Protein AF-A0A842W549-F1 (afdb_monomer)

Mean predicted aligned error: 4.51 Å

Secondary structure (DSSP, 8-state):
-PEEEE-HHHHHHHHHHHGGGHHHHHHHHHTTTT-TT-SEEEEEETTEEEEEEEETTEEEEEEEETTEEEEE-HHHHHHHH--

pLDDT: mean 85.56, std 5.58, range [60.75, 92.12]

Radius of gyration: 12.09 Å; Cα contacts (8 Å, |Δi|>4): 120; chains: 1; bounding box: 29×22×34 Å

Nearest PDB structures (foldseek):
  3nvo-assembly1_A  TM=4.667E-01  e=3.133E-01  Salmonella enterica subsp. enterica serovar Typhimurium
  8vl4-assembly1_A  TM=3.966E-01  e=1.193E+00  synthetic construct
  7szc-assembly1_A  TM=4.979E-01  e=2.910E+00  Homo sapiens
  7szc-assembly2_C  TM=4.577E-01  e=2.910E+00  Homo sapiens
  7b1x-assembly1_A  TM=2.884E-01  e=1.355E+00  uncultured bacterium

Foldseek 3Di:
DAAEAEDVVNLVVLCVPPPVCSVVVVVVSVCCLVVVVDFAFDDADPNWTWGWDDDPNDIWIWIDDPRYIYIDDPVVVVVVRVD

Solvent-accessible surface area (backbone atoms only — not comparable to full-atom values): 4696 Å² total; per-residue (Å²): 120,33,49,62,44,72,37,68,69,35,52,52,50,39,41,75,76,44,52,84,52,25,61,61,53,52,51,59,55,52,49,32,20,83,39,72,78,64,59,46,81,74,52,73,57,98,86,37,38,34,30,38,42,76,57,92,94,43,77,44,39,34,36,41,57,91,57,37,34,41,35,37,42,72,66,61,48,50,58,63,73,77,107

Sequence (83 aa):
MAKVEITDSLKKEIFKRFKGESIIILNNLKSLEDNPKKGKLLSIVGGIVIKELKYKKFRFYFITDGFKIRCLKKEDLVDLLLR

Structure (mmCIF, N/CA/C/O backbone):
data_AF-A0A842W549-F1
#
_entry.id   AF-A0A842W549-F1
#
loop_
_atom_site.group_PDB
_atom_site.id
_atom_site.type_symbol
_atom_site.label_atom_id
_atom_site.label_alt_id
_atom_site.label_comp_id
_atom_site.label_asym_id
_atom_site.label_entity_id
_atom_site.label_seq_id
_atom_site.pdbx_PDB_ins_code
_atom_site.Cartn_x
_atom_site.Cartn_y
_atom_site.Cartn_z
_atom_site.occupancy
_atom_site.B_iso_or_equiv
_atom_site.auth_seq_id
_atom_site.auth_comp_id
_atom_site.auth_asym_id
_atom_site.auth_atom_id
_atom_site.pdbx_PDB_model_num
ATOM 1 N N . MET A 1 1 ? 17.867 1.990 0.113 1.00 69.75 1 MET A N 1
ATOM 2 C CA . MET A 1 1 ? 16.637 2.743 0.418 1.00 69.75 1 MET A CA 1
ATOM 3 C C . MET A 1 1 ? 15.790 2.749 -0.836 1.00 69.75 1 MET A C 1
ATOM 5 O O . MET A 1 1 ? 16.254 3.231 -1.864 1.00 69.75 1 MET A O 1
ATOM 9 N N . ALA A 1 2 ? 14.627 2.112 -0.793 1.00 81.50 2 ALA A N 1
ATOM 10 C CA . ALA A 1 2 ? 13.635 2.245 -1.852 1.00 81.50 2 ALA A CA 1
ATOM 11 C C . ALA A 1 2 ? 12.757 3.468 -1.557 1.00 81.50 2 ALA A C 1
ATOM 13 O O . ALA A 1 2 ? 12.597 3.834 -0.398 1.00 81.50 2 ALA A O 1
ATOM 14 N N . LYS A 1 3 ? 12.185 4.103 -2.578 1.00 87.75 3 LYS A N 1
ATOM 15 C CA . LYS A 1 3 ? 11.211 5.186 -2.399 1.00 87.75 3 LYS A CA 1
ATOM 16 C C . LYS A 1 3 ? 9.811 4.585 -2.344 1.00 87.75 3 LYS A C 1
ATOM 18 O O . LYS A 1 3 ? 9.402 3.962 -3.325 1.00 87.75 3 LYS A O 1
ATOM 23 N N . VAL A 1 4 ? 9.076 4.772 -1.246 1.00 91.50 4 VAL A N 1
ATOM 24 C CA . VAL A 1 4 ? 7.691 4.292 -1.139 1.00 91.50 4 VAL A CA 1
ATOM 25 C C . VAL A 1 4 ? 6.716 5.396 -1.528 1.00 91.50 4 VAL A C 1
ATOM 27 O O . VAL A 1 4 ? 6.623 6.444 -0.895 1.00 91.50 4 VAL A O 1
ATOM 30 N N . GLU A 1 5 ? 5.916 5.130 -2.551 1.00 91.50 5 GLU A N 1
ATOM 31 C CA . GLU A 1 5 ? 4.828 5.988 -2.997 1.00 91.50 5 GLU A CA 1
ATOM 32 C C . GLU A 1 5 ? 3.490 5.316 -2.688 1.00 91.50 5 GLU A C 1
ATOM 34 O O . GLU A 1 5 ? 3.079 4.346 -3.327 1.00 91.50 5 GLU A O 1
ATOM 39 N N . ILE A 1 6 ? 2.792 5.840 -1.682 1.00 91.31 6 ILE A N 1
ATOM 40 C CA . ILE A 1 6 ? 1.431 5.417 -1.348 1.00 91.31 6 ILE A CA 1
ATOM 41 C C . ILE A 1 6 ? 0.467 6.305 -2.130 1.00 91.31 6 ILE A C 1
ATOM 43 O O . ILE A 1 6 ? 0.432 7.519 -1.915 1.00 91.31 6 ILE A O 1
ATOM 47 N N . THR A 1 7 ? -0.311 5.698 -3.023 1.00 90.00 7 THR A N 1
ATOM 48 C CA . THR A 1 7 ? -1.328 6.403 -3.816 1.00 90.00 7 THR A CA 1
ATOM 49 C C . THR A 1 7 ? -2.389 7.049 -2.920 1.00 90.00 7 THR A C 1
ATOM 51 O O . THR A 1 7 ? -2.755 6.516 -1.870 1.00 90.00 7 THR A O 1
ATOM 54 N N . ASP A 1 8 ? -2.903 8.214 -3.319 1.00 91.00 8 ASP A N 1
ATOM 55 C CA . ASP A 1 8 ? -3.900 8.928 -2.513 1.00 91.00 8 ASP A CA 1
ATOM 56 C C . ASP A 1 8 ? -5.245 8.197 -2.458 1.00 91.00 8 ASP A C 1
ATOM 58 O O .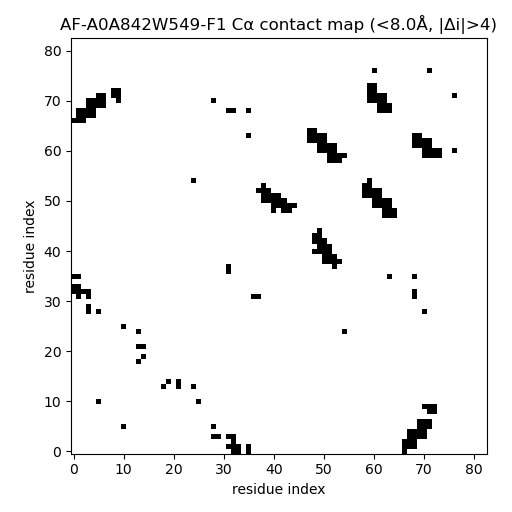 ASP A 1 8 ? -5.943 8.274 -1.448 1.00 91.00 8 ASP A O 1
ATOM 62 N N . SER A 1 9 ? -5.586 7.440 -3.503 1.00 89.56 9 SER A N 1
ATOM 63 C CA . SER A 1 9 ? -6.704 6.490 -3.519 1.00 89.56 9 SER A CA 1
ATOM 64 C C . SER A 1 9 ? -6.581 5.479 -2.378 1.00 89.56 9 SER A C 1
ATOM 66 O O . SER A 1 9 ? -7.505 5.349 -1.571 1.00 89.56 9 SER A O 1
ATOM 68 N N . LEU A 1 10 ? -5.419 4.830 -2.254 1.00 90.38 10 LEU A N 1
ATOM 69 C CA . LEU A 1 10 ? -5.145 3.873 -1.188 1.00 90.38 10 LEU A CA 1
ATOM 70 C C . LEU A 1 10 ? -5.142 4.546 0.191 1.00 90.38 10 LEU A C 1
ATOM 72 O O . LEU A 1 10 ? -5.743 4.017 1.125 1.00 90.38 10 LEU A O 1
ATOM 76 N N . LYS A 1 11 ? -4.526 5.728 0.336 1.00 91.44 11 LYS A N 1
ATOM 77 C CA . LYS A 1 11 ? -4.562 6.479 1.606 1.00 91.44 11 LYS A CA 1
ATOM 78 C C . LYS A 1 11 ? -5.999 6.767 2.035 1.00 91.44 11 LYS A C 1
ATOM 80 O O . LYS A 1 11 ? -6.357 6.482 3.175 1.00 91.44 11 LYS A O 1
ATOM 85 N N . LYS A 1 12 ? -6.829 7.302 1.132 1.00 92.12 12 LYS A N 1
ATOM 86 C CA . LYS A 1 12 ? -8.241 7.617 1.408 1.00 92.12 12 LYS A CA 1
ATOM 87 C C . LYS A 1 12 ? -9.023 6.371 1.817 1.00 92.12 12 LYS A C 1
ATOM 89 O O . LYS A 1 12 ? -9.804 6.437 2.765 1.00 92.12 12 LYS A O 1
ATOM 94 N N . GLU A 1 13 ? -8.794 5.239 1.156 1.00 90.06 13 GLU A N 1
ATOM 95 C CA . GLU A 1 13 ? -9.426 3.970 1.526 1.00 90.06 13 GLU A CA 1
ATOM 96 C C . GLU A 1 13 ? -8.992 3.502 2.922 1.00 90.06 13 GLU A C 1
ATOM 98 O O . GLU A 1 13 ? -9.843 3.159 3.748 1.00 90.06 13 GLU A O 1
ATOM 103 N N . ILE A 1 14 ? -7.688 3.554 3.219 1.00 91.06 14 ILE A N 1
ATOM 104 C CA . ILE A 1 14 ? -7.144 3.202 4.535 1.00 91.06 14 ILE A CA 1
ATOM 105 C C . ILE A 1 14 ? -7.767 4.087 5.624 1.00 91.06 14 ILE A C 1
ATOM 107 O O . ILE A 1 14 ? -8.261 3.571 6.627 1.00 91.06 14 ILE A O 1
ATOM 111 N N . PHE A 1 15 ? -7.811 5.406 5.424 1.00 91.81 15 PHE A N 1
ATOM 112 C CA . PHE A 1 15 ? -8.420 6.329 6.385 1.00 91.81 15 PHE A CA 1
ATOM 113 C C . PHE A 1 15 ? -9.906 6.038 6.599 1.00 91.81 15 PHE A C 1
ATOM 115 O O . PHE A 1 15 ? -10.348 5.908 7.743 1.00 91.81 15 PHE A O 1
ATOM 122 N N . LYS A 1 16 ? -10.667 5.868 5.511 1.00 92.00 16 LYS A N 1
ATOM 123 C CA . LYS A 1 16 ? -12.109 5.594 5.568 1.00 92.00 16 LYS A CA 1
ATOM 124 C C . LYS A 1 16 ? -12.415 4.297 6.318 1.00 92.00 16 LYS A C 1
ATOM 126 O O . LYS 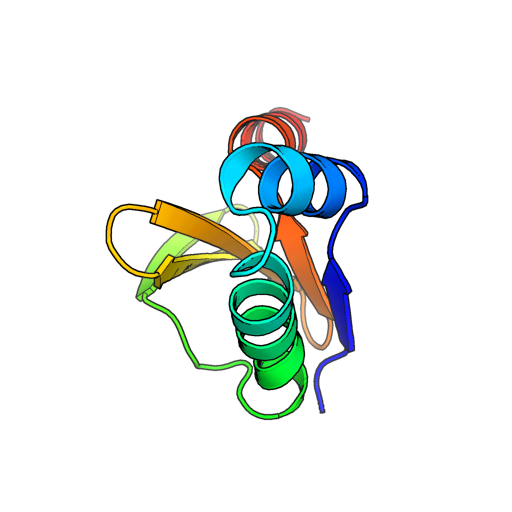A 1 16 ? -13.391 4.238 7.064 1.00 92.00 16 LYS A O 1
ATOM 131 N N . ARG A 1 17 ? -11.601 3.259 6.115 1.00 89.12 17 ARG A N 1
ATOM 132 C CA . ARG A 1 17 ? -11.891 1.903 6.596 1.00 89.12 17 ARG A CA 1
ATOM 133 C C . ARG A 1 17 ? -11.325 1.599 7.982 1.00 89.12 17 ARG A C 1
ATOM 135 O O . ARG A 1 17 ? -11.943 0.837 8.718 1.00 89.12 17 ARG A O 1
ATOM 142 N N . PHE A 1 18 ? -10.195 2.200 8.350 1.00 88.69 18 PHE A N 1
ATOM 143 C CA . PHE A 1 18 ? -9.467 1.858 9.577 1.00 88.69 18 PHE A CA 1
ATOM 144 C C . PHE A 1 18 ? -9.383 2.977 10.612 1.00 88.69 18 PHE A C 1
ATOM 146 O O . PHE A 1 18 ? -8.997 2.708 11.749 1.00 88.69 18 PHE A O 1
ATOM 153 N N . LYS A 1 19 ? -9.764 4.214 10.262 1.00 89.00 19 LYS A N 1
ATOM 154 C CA . LYS A 1 19 ? -9.820 5.355 11.191 1.00 89.00 19 LYS A CA 1
ATOM 155 C C . LYS A 1 19 ? -8.522 5.483 12.009 1.00 89.00 19 LYS A C 1
ATOM 157 O O . LYS A 1 19 ? -7.475 5.726 11.420 1.00 89.00 19 LYS A O 1
ATOM 162 N N . GLY A 1 20 ? -8.555 5.275 13.329 1.00 86.38 20 GLY A N 1
ATOM 163 C CA . GLY A 1 20 ? -7.380 5.360 14.209 1.00 86.38 20 GLY A CA 1
ATOM 164 C C . GLY A 1 20 ? -6.257 4.364 13.884 1.00 86.38 20 GLY A C 1
ATOM 165 O O . GLY A 1 20 ? -5.089 4.674 14.087 1.00 86.38 20 GLY A O 1
ATOM 166 N N . GLU A 1 21 ? -6.571 3.207 13.293 1.00 88.69 21 GLU A N 1
ATOM 167 C CA . GLU A 1 21 ? -5.555 2.224 12.879 1.00 88.69 21 GLU A CA 1
ATOM 168 C C . GLU A 1 21 ? -4.858 2.593 11.556 1.00 88.69 21 GLU A C 1
ATOM 170 O O . GLU A 1 21 ? -3.862 1.969 11.182 1.00 88.69 21 GLU A O 1
ATOM 175 N N . SER A 1 22 ? -5.339 3.621 10.846 1.00 91.19 22 SER A N 1
ATOM 176 C CA . SER A 1 22 ? -4.753 4.062 9.572 1.00 91.19 22 SER A CA 1
ATOM 177 C C . SER A 1 22 ? -3.270 4.413 9.694 1.00 91.19 22 SER A C 1
ATOM 179 O O . SER A 1 22 ? -2.484 4.040 8.826 1.00 91.19 22 SER A O 1
ATOM 181 N N . ILE A 1 23 ? -2.867 5.049 10.798 1.00 91.19 23 ILE A N 1
ATOM 182 C CA . ILE A 1 23 ? -1.477 5.440 11.065 1.00 91.19 23 ILE A CA 1
ATOM 183 C C . ILE A 1 23 ? -0.568 4.205 11.112 1.00 91.19 23 ILE A C 1
ATOM 185 O O . ILE A 1 23 ? 0.501 4.199 10.507 1.00 91.19 23 ILE A O 1
ATOM 189 N N . ILE A 1 24 ? -1.016 3.124 11.758 1.00 90.12 24 ILE A N 1
ATOM 190 C CA . ILE A 1 24 ? -0.253 1.872 11.872 1.00 90.12 24 ILE A CA 1
ATOM 191 C C . ILE A 1 24 ? -0.048 1.244 10.490 1.00 90.12 24 ILE A C 1
ATOM 193 O O . ILE A 1 24 ? 1.036 0.753 10.168 1.00 90.12 24 ILE A O 1
ATOM 197 N N . ILE A 1 25 ? -1.082 1.264 9.652 1.00 89.94 25 ILE A N 1
ATOM 198 C CA . ILE A 1 25 ? -1.022 0.717 8.296 1.00 89.94 25 ILE A CA 1
ATOM 199 C C . ILE A 1 25 ? -0.082 1.551 7.425 1.00 89.94 25 ILE A C 1
ATOM 201 O O . ILE A 1 25 ? 0.786 0.995 6.754 1.00 89.94 25 ILE A O 1
ATOM 205 N N . LEU A 1 26 ? -0.211 2.877 7.461 1.00 91.00 26 LEU A N 1
ATOM 206 C CA . LEU A 1 26 ? 0.641 3.777 6.687 1.00 91.00 26 LEU A CA 1
ATOM 207 C C . LEU A 1 26 ? 2.112 3.665 7.108 1.00 91.00 26 LEU A C 1
ATOM 209 O O . LEU A 1 26 ? 2.981 3.629 6.241 1.00 91.00 26 LEU A O 1
ATOM 213 N N . ASN A 1 27 ? 2.394 3.519 8.404 1.00 90.31 27 ASN A N 1
ATOM 214 C CA . ASN A 1 27 ? 3.749 3.275 8.904 1.00 90.31 27 ASN A CA 1
ATOM 215 C C . ASN A 1 27 ? 4.297 1.923 8.429 1.00 90.31 27 ASN A C 1
ATOM 217 O O . ASN A 1 27 ? 5.448 1.832 8.006 1.00 90.31 27 ASN A O 1
ATOM 221 N N . ASN A 1 28 ? 3.467 0.876 8.418 1.00 88.56 28 ASN A N 1
ATOM 222 C CA . ASN A 1 28 ? 3.856 -0.421 7.863 1.00 88.56 28 ASN A CA 1
ATOM 223 C C . ASN A 1 28 ? 4.195 -0.342 6.369 1.00 88.56 28 ASN A C 1
ATOM 225 O O . ASN A 1 28 ? 5.166 -0.967 5.945 1.00 88.56 28 ASN A O 1
ATOM 229 N N . LEU A 1 29 ? 3.433 0.423 5.584 1.00 89.94 29 LEU A N 1
ATOM 230 C CA . LEU A 1 29 ? 3.733 0.654 4.169 1.00 89.94 29 LEU A CA 1
ATOM 231 C C . LEU A 1 29 ? 5.025 1.461 3.997 1.00 89.94 29 LEU A C 1
ATOM 233 O O . LEU A 1 29 ? 5.862 1.080 3.188 1.00 89.94 29 LEU A O 1
ATOM 237 N N . LYS A 1 30 ? 5.233 2.517 4.794 1.00 90.19 30 LYS A N 1
ATOM 238 C CA . LYS A 1 30 ? 6.478 3.303 4.773 1.00 90.19 30 LYS A CA 1
ATOM 239 C C . LYS A 1 30 ? 7.714 2.476 5.134 1.00 90.19 30 LYS A C 1
ATOM 241 O O . LYS A 1 30 ? 8.750 2.659 4.517 1.00 90.19 30 LYS A O 1
ATOM 246 N N . SER A 1 31 ? 7.600 1.494 6.034 1.00 89.38 31 SER A N 1
ATOM 247 C CA . SER A 1 31 ? 8.726 0.607 6.390 1.00 89.38 31 SER A CA 1
ATOM 248 C C . SER A 1 31 ? 9.305 -0.202 5.214 1.00 89.38 31 SER A C 1
ATOM 250 O O . SER A 1 31 ? 10.365 -0.818 5.345 1.00 89.38 31 SER A O 1
ATOM 252 N N . LEU A 1 32 ? 8.619 -0.227 4.063 1.00 88.38 32 LEU A N 1
ATOM 253 C CA . LEU A 1 32 ? 9.128 -0.842 2.838 1.00 88.38 32 LEU A CA 1
ATOM 254 C C . LEU A 1 32 ? 10.298 -0.064 2.219 1.00 88.38 32 LEU A C 1
ATOM 256 O O . LEU A 1 32 ? 11.041 -0.657 1.442 1.00 88.38 32 LEU A O 1
ATOM 260 N N . GLU A 1 33 ? 10.497 1.210 2.577 1.00 89.00 33 GLU A N 1
ATOM 261 C CA . GLU A 1 33 ? 11.670 1.995 2.158 1.00 89.00 33 GLU A CA 1
ATOM 262 C C . GLU A 1 33 ? 12.974 1.346 2.640 1.00 89.00 33 GLU A C 1
ATOM 264 O O . GLU A 1 33 ? 13.943 1.224 1.878 1.00 89.00 33 GLU A O 1
ATOM 269 N N . ASP A 1 34 ? 12.951 0.851 3.880 1.00 88.62 34 ASP A N 1
ATOM 270 C CA . ASP A 1 34 ? 14.066 0.156 4.523 1.00 88.62 34 ASP A CA 1
ATOM 271 C C . ASP A 1 34 ? 14.063 -1.343 4.209 1.00 88.62 34 ASP A C 1
ATOM 273 O O . ASP A 1 34 ? 15.116 -1.965 4.080 1.00 88.62 34 ASP A O 1
ATOM 277 N N . ASN A 1 35 ? 12.872 -1.931 4.043 1.00 84.56 35 ASN A N 1
ATOM 278 C CA . ASN A 1 35 ? 12.683 -3.371 3.858 1.00 84.56 35 ASN A CA 1
ATOM 279 C C . ASN A 1 35 ? 11.918 -3.712 2.562 1.00 84.56 35 ASN A C 1
ATOM 281 O O . ASN A 1 35 ? 10.845 -4.323 2.619 1.00 84.56 35 ASN A O 1
ATOM 285 N N . PRO A 1 36 ? 12.475 -3.418 1.372 1.00 80.12 36 PRO A N 1
ATOM 286 C CA . PRO A 1 36 ? 11.797 -3.607 0.080 1.00 80.12 36 PRO A CA 1
ATOM 287 C C . PRO A 1 36 ? 11.502 -5.084 -0.248 1.00 80.12 36 PRO A C 1
ATOM 289 O O . PRO A 1 36 ? 10.672 -5.426 -1.098 1.00 80.12 36 PRO A O 1
ATOM 292 N N . LYS A 1 37 ? 12.196 -6.002 0.436 1.00 81.19 37 LYS A N 1
ATOM 293 C CA . LYS A 1 37 ? 12.012 -7.448 0.284 1.00 81.19 37 LYS A CA 1
ATOM 294 C C . LYS A 1 37 ? 10.789 -7.990 1.031 1.00 81.19 37 LYS A C 1
ATOM 296 O O . LYS A 1 37 ? 10.363 -9.088 0.688 1.00 81.19 37 LYS A O 1
ATOM 301 N N . LYS A 1 38 ? 10.212 -7.236 1.977 1.00 84.06 38 LYS A N 1
ATOM 302 C CA . LYS A 1 38 ? 9.036 -7.632 2.774 1.00 84.06 38 LYS A CA 1
ATOM 303 C C . LYS A 1 38 ? 7.836 -7.951 1.869 1.00 84.06 38 LYS A C 1
ATOM 305 O O . LYS A 1 38 ? 7.788 -7.518 0.722 1.00 84.06 38 LYS A O 1
ATOM 310 N N . GLY A 1 39 ? 6.861 -8.685 2.403 1.00 85.00 39 GLY A N 1
ATOM 311 C CA . GLY A 1 39 ? 5.637 -9.073 1.696 1.00 85.00 39 GLY A CA 1
ATOM 312 C C . GLY A 1 39 ? 5.755 -10.395 0.938 1.00 85.00 39 GLY A C 1
ATOM 313 O O . GLY A 1 39 ? 6.845 -10.904 0.688 1.00 85.00 39 GLY A O 1
ATOM 314 N N . LYS A 1 40 ? 4.603 -10.970 0.593 1.00 89.06 40 LYS A N 1
ATOM 315 C CA . LYS A 1 40 ? 4.502 -12.214 -0.172 1.00 89.06 40 LYS A CA 1
ATOM 316 C C . LYS A 1 40 ? 4.545 -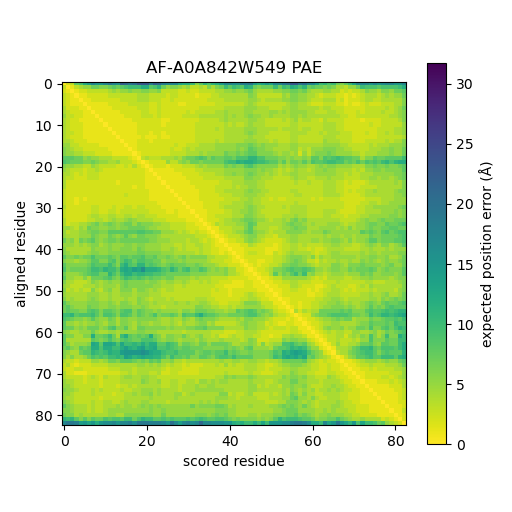11.894 -1.664 1.00 89.06 40 LYS A C 1
ATOM 318 O O . LYS A 1 40 ? 3.754 -11.077 -2.121 1.00 89.06 40 LYS A O 1
ATOM 323 N N . LEU A 1 41 ? 5.422 -12.552 -2.420 1.00 89.69 41 LEU A N 1
ATOM 324 C CA . LEU A 1 41 ? 5.402 -12.484 -3.882 1.00 89.69 41 LEU A CA 1
ATOM 325 C C . LEU A 1 41 ? 4.090 -13.082 -4.405 1.00 89.69 41 LEU A C 1
ATOM 327 O O . LEU A 1 41 ? 3.755 -14.216 -4.062 1.00 89.69 41 LEU A O 1
ATOM 331 N N . LEU A 1 42 ? 3.347 -12.314 -5.202 1.00 88.12 42 LEU A N 1
ATOM 332 C CA . LEU A 1 42 ? 2.136 -12.793 -5.866 1.00 88.12 42 LEU A CA 1
ATOM 333 C C . LEU A 1 42 ? 2.413 -13.199 -7.306 1.00 88.12 42 LEU A C 1
ATOM 335 O O . LEU A 1 42 ? 1.980 -14.267 -7.722 1.00 88.12 42 LEU A O 1
ATOM 339 N N . SER A 1 43 ? 3.096 -12.338 -8.060 1.00 86.69 43 SER A N 1
ATOM 340 C CA . SER A 1 43 ? 3.408 -12.578 -9.467 1.00 86.69 43 SER A CA 1
ATOM 341 C C . SER A 1 43 ? 4.474 -11.605 -9.973 1.00 86.69 43 SER A C 1
ATOM 343 O O . SER A 1 43 ? 4.823 -10.633 -9.296 1.00 86.69 43 SER A O 1
ATOM 345 N N . ILE A 1 44 ? 4.968 -11.871 -11.179 1.00 87.12 44 ILE A N 1
ATOM 346 C CA . ILE A 1 44 ? 5.836 -10.991 -11.957 1.00 87.12 44 ILE A CA 1
ATOM 347 C C . ILE A 1 44 ? 5.190 -10.839 -13.337 1.00 87.12 44 ILE A C 1
ATOM 349 O O . ILE A 1 44 ? 4.952 -11.839 -14.010 1.00 87.12 44 ILE A O 1
ATOM 353 N N . VAL A 1 45 ? 4.883 -9.608 -13.750 1.00 81.25 45 VAL A N 1
ATOM 354 C CA . VAL A 1 45 ? 4.217 -9.309 -15.032 1.00 81.25 45 VAL 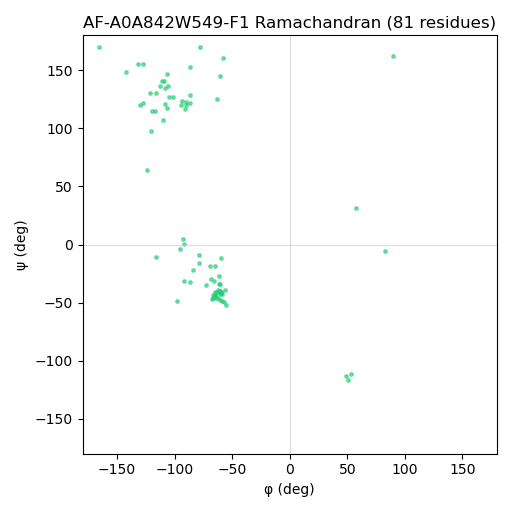A CA 1
ATOM 355 C C . VAL A 1 45 ? 5.011 -8.227 -15.750 1.00 81.25 45 VAL A C 1
ATOM 357 O O . VAL A 1 45 ? 5.211 -7.156 -15.193 1.00 81.25 45 VAL A O 1
ATOM 360 N N . GLY A 1 46 ? 5.514 -8.500 -16.958 1.00 75.62 46 GLY A N 1
ATOM 361 C CA . GLY A 1 46 ? 6.259 -7.501 -17.742 1.00 75.62 46 GLY A CA 1
ATOM 362 C C . GLY A 1 46 ? 7.494 -6.922 -17.032 1.00 75.62 46 GLY A C 1
ATOM 363 O O . GLY A 1 46 ? 7.806 -5.751 -17.207 1.00 75.62 46 GLY A O 1
ATOM 364 N N . GLY A 1 47 ? 8.162 -7.704 -16.172 1.00 79.12 47 GLY A N 1
ATOM 365 C CA . GLY A 1 47 ? 9.289 -7.239 -15.343 1.00 79.12 47 GLY A CA 1
ATOM 366 C C . GLY A 1 47 ? 8.883 -6.518 -14.049 1.00 79.12 47 GLY A C 1
ATOM 367 O O . GLY A 1 47 ? 9.731 -6.246 -13.203 1.00 79.12 47 GLY A O 1
ATOM 368 N N . ILE A 1 48 ? 7.588 -6.277 -13.850 1.00 81.94 48 ILE A N 1
ATOM 369 C CA . ILE A 1 48 ? 7.025 -5.658 -12.654 1.00 81.94 48 ILE A CA 1
ATOM 370 C C . ILE A 1 48 ? 6.757 -6.734 -11.601 1.00 81.94 48 ILE A C 1
ATOM 372 O O . ILE A 1 48 ? 5.985 -7.668 -11.828 1.00 81.94 48 ILE A O 1
ATOM 376 N N . VAL A 1 49 ? 7.364 -6.601 -10.422 1.00 86.88 49 VAL A N 1
ATOM 377 C CA . VAL A 1 49 ? 7.159 -7.540 -9.311 1.00 86.88 49 VAL A CA 1
ATOM 378 C C . VAL A 1 49 ? 5.987 -7.070 -8.454 1.00 86.88 49 VAL A C 1
ATOM 380 O O . VAL A 1 49 ? 6.017 -5.970 -7.900 1.00 86.88 49 VAL A O 1
ATOM 383 N N . ILE A 1 50 ? 4.974 -7.924 -8.302 1.00 88.12 50 ILE A N 1
ATOM 384 C CA . ILE A 1 50 ? 3.774 -7.652 -7.507 1.00 88.12 50 ILE A CA 1
ATOM 385 C C . ILE A 1 50 ? 3.850 -8.433 -6.199 1.00 88.12 50 ILE A C 1
ATOM 387 O O . ILE A 1 50 ? 4.006 -9.660 -6.184 1.00 88.12 50 ILE A O 1
ATOM 391 N N . LYS A 1 51 ? 3.684 -7.727 -5.082 1.00 89.75 51 LYS A N 1
ATOM 392 C CA . LYS A 1 51 ? 3.704 -8.307 -3.741 1.00 89.75 51 LYS A CA 1
ATOM 393 C C . LYS A 1 51 ? 2.470 -7.928 -2.930 1.00 89.75 51 LYS A C 1
ATOM 395 O O . LYS A 1 51 ? 1.842 -6.896 -3.152 1.00 89.75 51 LYS A O 1
ATOM 400 N N . GLU A 1 52 ? 2.156 -8.775 -1.956 1.00 88.94 52 GLU A N 1
ATOM 401 C CA . GLU A 1 52 ? 1.068 -8.603 -0.995 1.00 88.94 52 GLU A CA 1
ATOM 402 C C . GLU A 1 52 ? 1.614 -8.389 0.420 1.00 88.94 52 GLU A C 1
ATOM 404 O O . GLU A 1 52 ? 2.492 -9.122 0.885 1.00 88.94 52 GLU A O 1
ATOM 409 N N . LEU A 1 53 ? 1.038 -7.435 1.147 1.00 86.75 53 LEU A N 1
ATOM 410 C CA . LEU A 1 53 ? 1.160 -7.328 2.598 1.00 86.75 53 LEU A CA 1
ATOM 411 C C . LEU A 1 53 ? -0.199 -7.514 3.243 1.00 86.75 53 LEU A C 1
ATOM 413 O O . LEU A 1 53 ? -1.167 -6.846 2.885 1.00 86.75 53 LEU A O 1
ATOM 417 N N . LYS A 1 54 ? -0.247 -8.382 4.249 1.00 84.38 54 LYS A N 1
ATOM 418 C CA . LYS A 1 54 ? -1.447 -8.611 5.042 1.00 84.38 54 LYS A CA 1
ATOM 419 C C . LYS A 1 54 ? -1.347 -7.873 6.374 1.00 84.38 54 LYS A C 1
ATOM 421 O O . LYS A 1 54 ? -0.403 -8.084 7.128 1.00 84.38 54 LYS A O 1
ATOM 426 N N . TYR A 1 55 ? -2.352 -7.062 6.685 1.00 79.94 55 TYR A N 1
ATOM 427 C CA . TYR A 1 55 ? -2.578 -6.497 8.014 1.00 79.94 55 TYR A CA 1
ATOM 428 C C . TYR A 1 55 ? -3.946 -6.960 8.520 1.00 79.94 55 TYR A C 1
ATOM 430 O O . TYR A 1 55 ? -4.978 -6.636 7.931 1.00 79.94 55 TYR A O 1
ATOM 438 N N . LYS A 1 56 ? -3.979 -7.752 9.597 1.00 80.94 56 LYS A N 1
ATOM 439 C CA . LYS A 1 56 ? -5.204 -8.419 10.081 1.00 80.94 56 LYS A CA 1
ATOM 440 C C . LYS A 1 56 ? -5.912 -9.180 8.943 1.00 80.94 56 LYS A C 1
ATOM 442 O O . LYS A 1 56 ? -5.352 -10.126 8.396 1.00 80.94 56 LYS A O 1
ATOM 447 N N . LYS A 1 57 ? -7.136 -8.789 8.571 1.00 79.94 57 LYS A N 1
ATOM 448 C CA . LYS A 1 57 ? -7.915 -9.390 7.469 1.00 79.94 57 LYS A CA 1
ATOM 449 C C . LYS A 1 57 ? -7.713 -8.690 6.118 1.00 79.94 57 LYS A C 1
ATOM 451 O O . LYS A 1 57 ? -8.309 -9.104 5.130 1.00 79.94 57 LYS A O 1
ATOM 456 N N . PHE A 1 58 ? -6.888 -7.651 6.063 1.00 77.38 58 PHE A N 1
ATOM 457 C CA . PHE A 1 58 ? -6.736 -6.793 4.897 1.00 77.38 58 PHE A CA 1
ATOM 458 C C . PHE A 1 58 ? -5.440 -7.029 4.164 1.00 77.38 58 PHE A C 1
ATOM 460 O O . PHE A 1 58 ? -4.420 -7.330 4.778 1.00 77.38 58 PHE A O 1
ATOM 467 N N . ARG A 1 59 ? -5.500 -6.862 2.848 1.00 80.88 59 ARG A N 1
ATOM 468 C CA . ARG A 1 59 ? -4.383 -7.067 1.939 1.00 80.88 59 ARG A CA 1
ATOM 469 C C . ARG A 1 59 ? -4.128 -5.776 1.184 1.00 80.88 59 ARG A C 1
ATOM 471 O O . ARG A 1 59 ? -5.060 -5.188 0.642 1.00 80.88 59 ARG A O 1
ATOM 478 N N . PHE A 1 60 ? -2.872 -5.367 1.171 1.00 81.19 60 PHE A N 1
ATOM 479 C CA . PHE A 1 60 ? -2.362 -4.266 0.373 1.00 81.19 60 PHE A CA 1
ATOM 480 C C . PHE A 1 60 ? -1.466 -4.846 -0.703 1.00 81.19 60 PHE A C 1
ATOM 482 O O . PHE A 1 60 ? -0.703 -5.778 -0.433 1.00 81.19 60 PHE A O 1
ATOM 489 N N . TYR A 1 61 ? -1.547 -4.279 -1.896 1.00 82.25 61 TYR A N 1
ATOM 490 C CA . TYR A 1 61 ? -0.717 -4.684 -3.013 1.00 82.25 61 TYR A CA 1
ATOM 491 C C . TYR A 1 61 ? 0.296 -3.587 -3.282 1.00 82.25 61 TYR A C 1
ATOM 493 O O . TYR A 1 61 ? -0.003 -2.394 -3.182 1.00 82.25 61 TYR A O 1
ATOM 501 N N . PHE A 1 62 ? 1.513 -3.990 -3.599 1.00 83.44 62 PHE A N 1
ATOM 502 C CA . PHE A 1 62 ? 2.531 -3.049 -4.010 1.00 83.44 62 PHE A CA 1
ATOM 503 C C . PHE A 1 62 ? 3.377 -3.641 -5.111 1.00 83.44 62 PHE A C 1
ATOM 505 O O . PHE A 1 62 ? 3.599 -4.850 -5.206 1.00 83.44 62 PHE A O 1
ATOM 512 N N . ILE A 1 63 ? 3.821 -2.727 -5.948 1.00 82.81 63 ILE A N 1
ATOM 513 C CA . ILE A 1 63 ? 4.666 -2.994 -7.084 1.00 82.81 63 ILE A CA 1
ATOM 514 C C . ILE A 1 63 ? 6.061 -2.521 -6.743 1.00 82.81 63 ILE A C 1
ATOM 516 O O . ILE A 1 63 ? 6.216 -1.424 -6.205 1.00 82.81 63 ILE A O 1
ATOM 520 N N . THR A 1 64 ? 7.062 -3.325 -7.083 1.00 77.62 64 THR A N 1
ATOM 521 C CA . THR A 1 64 ? 8.452 -2.878 -7.061 1.00 77.62 64 THR A CA 1
ATOM 522 C C . THR A 1 64 ? 8.956 -2.714 -8.488 1.00 77.62 64 THR A C 1
ATOM 524 O O . THR A 1 64 ? 8.969 -3.685 -9.246 1.00 77.62 64 THR A O 1
ATOM 527 N N . ASP A 1 65 ? 9.380 -1.500 -8.824 1.00 72.94 65 ASP A N 1
ATOM 528 C CA . ASP A 1 65 ? 10.045 -1.144 -10.077 1.00 72.94 65 ASP A CA 1
ATOM 529 C C . ASP A 1 65 ? 11.423 -0.563 -9.731 1.00 72.94 65 ASP A C 1
ATOM 531 O O . ASP A 1 65 ? 11.549 0.580 -9.276 1.00 72.94 65 ASP A O 1
ATOM 535 N N . GLY A 1 66 ? 12.454 -1.407 -9.814 1.00 75.62 66 GLY A N 1
ATOM 536 C CA . GLY A 1 66 ? 13.805 -1.080 -9.358 1.00 75.62 66 GLY A CA 1
ATOM 537 C C . GLY A 1 66 ? 13.828 -0.588 -7.903 1.00 75.62 66 GLY A C 1
ATOM 538 O O . GLY A 1 66 ? 13.565 -1.344 -6.968 1.00 75.62 66 GLY A O 1
ATOM 539 N N . PHE A 1 67 ? 14.139 0.698 -7.714 1.00 78.38 67 PHE A N 1
ATOM 540 C CA . PHE A 1 67 ? 14.211 1.357 -6.402 1.00 78.38 67 PHE A CA 1
ATOM 541 C C . PHE A 1 67 ? 12.904 2.037 -5.965 1.00 78.38 67 PHE A C 1
ATOM 543 O O . PHE A 1 67 ? 12.888 2.709 -4.933 1.00 78.38 67 PHE A O 1
ATOM 550 N N . LYS A 1 68 ? 11.809 1.903 -6.719 1.00 84.44 68 LYS A N 1
ATOM 551 C CA . LYS A 1 68 ? 10.506 2.488 -6.379 1.00 84.44 68 LYS A CA 1
ATOM 552 C C . LYS A 1 68 ? 9.529 1.406 -5.944 1.00 84.44 68 LYS A C 1
ATOM 554 O O . LYS A 1 68 ? 9.402 0.367 -6.586 1.00 84.44 68 LYS A O 1
ATOM 559 N N . ILE A 1 69 ? 8.814 1.679 -4.860 1.00 88.56 69 ILE A N 1
ATOM 560 C CA . ILE A 1 69 ? 7.734 0.842 -4.351 1.00 88.56 69 ILE A CA 1
ATOM 561 C C . ILE A 1 69 ? 6.451 1.64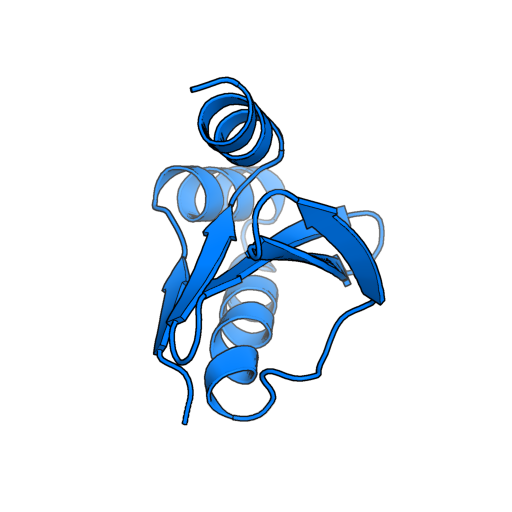3 -4.417 1.00 88.56 69 ILE A C 1
ATOM 563 O O . ILE A 1 69 ? 6.301 2.630 -3.703 1.00 88.56 69 ILE A O 1
ATOM 567 N N . ARG A 1 70 ? 5.506 1.212 -5.245 1.00 89.62 70 ARG A N 1
ATOM 568 C CA . ARG A 1 70 ? 4.214 1.881 -5.367 1.00 89.62 70 ARG A CA 1
ATOM 569 C C . ARG A 1 70 ? 3.137 1.037 -4.701 1.00 89.62 70 ARG A C 1
ATOM 571 O O . ARG A 1 70 ? 2.883 -0.086 -5.128 1.00 89.62 70 ARG A O 1
ATOM 578 N N . CYS A 1 71 ? 2.513 1.573 -3.658 1.00 89.44 71 CYS A N 1
ATOM 579 C CA . CYS A 1 71 ? 1.438 0.919 -2.915 1.00 89.44 71 CYS A CA 1
ATOM 580 C C . CYS A 1 71 ? 0.080 1.355 -3.476 1.00 89.44 71 CYS A C 1
ATOM 582 O O . CYS A 1 71 ? -0.231 2.553 -3.526 1.00 89.44 71 CYS A O 1
ATOM 584 N N . LEU A 1 72 ? -0.725 0.380 -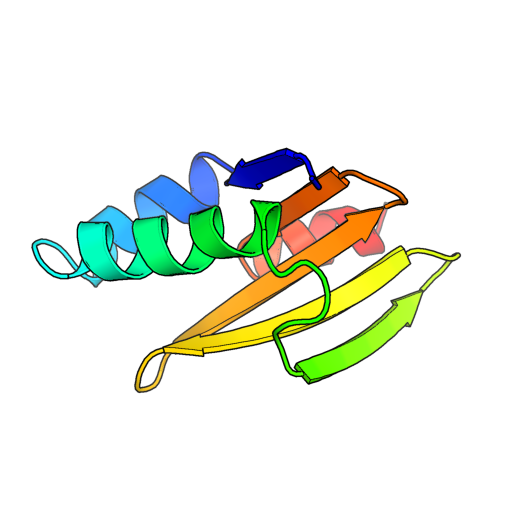3.896 1.00 88.19 72 LEU A N 1
ATOM 585 C CA . LEU A 1 72 ? -1.989 0.579 -4.607 1.00 88.19 72 LEU A CA 1
ATOM 586 C C . LEU A 1 72 ? -3.102 -0.271 -3.981 1.00 88.19 72 LEU A C 1
ATOM 588 O O . LEU A 1 72 ? -2.852 -1.314 -3.368 1.00 88.19 72 LEU A O 1
ATOM 592 N N . LYS A 1 73 ? -4.350 0.163 -4.172 1.00 85.62 73 LYS A N 1
ATOM 593 C CA . LYS A 1 73 ? -5.518 -0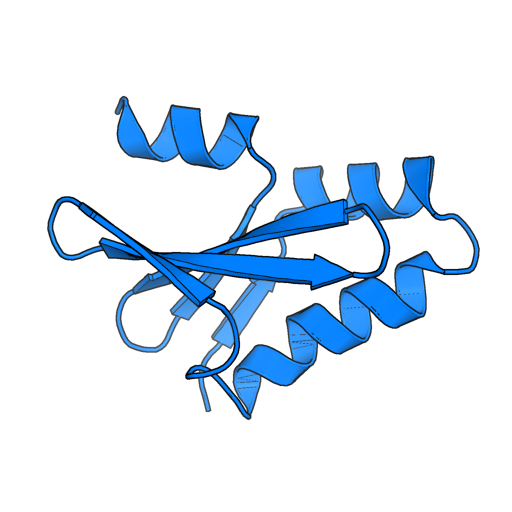.705 -3.969 1.00 85.62 73 LYS A CA 1
ATOM 594 C C . LYS A 1 73 ? -5.691 -1.645 -5.167 1.00 85.62 73 LYS A C 1
ATOM 596 O O . LYS A 1 73 ? -5.024 -1.501 -6.191 1.00 85.62 73 LYS A O 1
ATOM 601 N N . LYS A 1 74 ? -6.582 -2.628 -5.031 1.00 84.06 74 LYS A N 1
ATOM 602 C CA . LYS A 1 74 ? -6.784 -3.670 -6.047 1.00 84.06 74 LYS A CA 1
ATOM 603 C C . LYS A 1 74 ? -7.185 -3.079 -7.401 1.00 84.06 74 LYS A C 1
ATOM 605 O O . LYS A 1 74 ? -6.667 -3.522 -8.416 1.00 84.06 74 LYS A O 1
ATOM 610 N N . GLU A 1 75 ? -8.083 -2.100 -7.412 1.00 85.44 75 GLU A N 1
ATOM 611 C CA . GLU A 1 75 ? -8.596 -1.499 -8.648 1.00 85.44 75 GLU A CA 1
ATOM 612 C C . GLU A 1 75 ? -7.473 -0.778 -9.402 1.00 85.44 75 GLU A C 1
ATOM 614 O O . GLU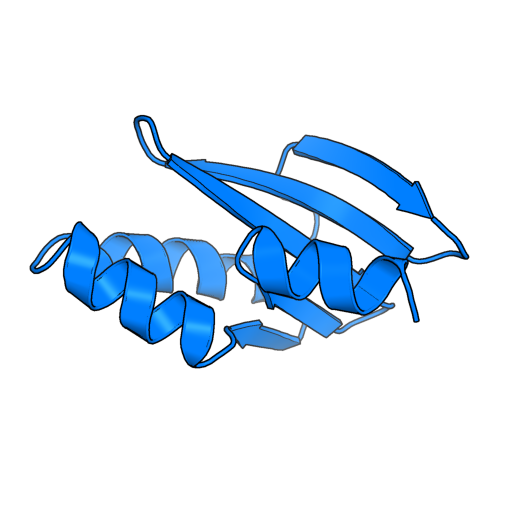 A 1 75 ? -7.279 -1.025 -10.585 1.00 85.44 75 GLU A O 1
ATOM 619 N N . ASP A 1 76 ? -6.647 -0.007 -8.691 1.00 83.00 76 ASP A N 1
ATOM 620 C CA . ASP A 1 76 ? -5.512 0.707 -9.289 1.00 83.00 76 ASP A CA 1
ATOM 621 C C . ASP A 1 76 ? -4.441 -0.260 -9.832 1.00 83.00 76 ASP A C 1
ATOM 623 O O . ASP A 1 76 ? -3.753 0.053 -10.801 1.00 83.00 76 ASP A O 1
ATOM 627 N N . LEU A 1 77 ? -4.280 -1.435 -9.204 1.00 83.88 77 LEU A N 1
ATOM 628 C CA . LEU A 1 77 ? -3.404 -2.494 -9.713 1.00 83.88 77 LEU A CA 1
ATOM 629 C C . LEU A 1 77 ? -3.941 -3.065 -11.026 1.00 83.88 77 LEU A C 1
ATOM 631 O O . LEU A 1 77 ? -3.175 -3.254 -11.963 1.00 83.88 77 LEU A O 1
ATOM 635 N N . VAL A 1 78 ? -5.241 -3.349 -11.088 1.00 85.12 78 VAL A N 1
ATOM 636 C CA . VAL A 1 78 ? -5.884 -3.870 -12.299 1.00 85.12 78 VAL A CA 1
ATOM 637 C C . VAL A 1 78 ? -5.766 -2.857 -13.436 1.00 85.12 78 VAL A C 1
ATOM 639 O O . VAL A 1 78 ? -5.333 -3.229 -14.522 1.00 85.12 78 VAL A O 1
ATOM 642 N N . ASP A 1 79 ? -6.044 -1.581 -13.168 1.00 84.69 79 ASP A N 1
ATOM 643 C CA . ASP A 1 79 ? -5.920 -0.506 -14.158 1.00 84.69 79 ASP A CA 1
ATOM 644 C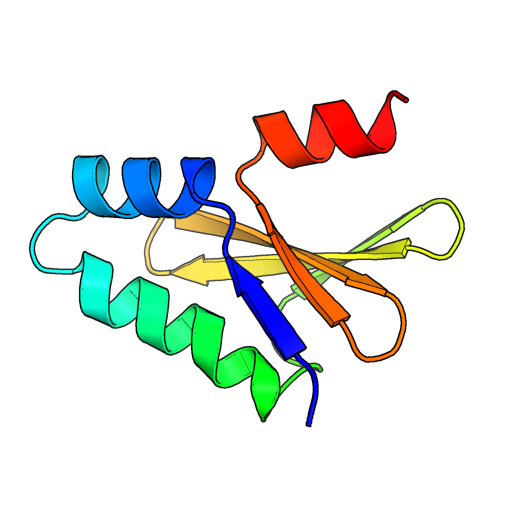 C . ASP A 1 79 ? -4.488 -0.355 -14.688 1.00 84.69 79 ASP A C 1
ATOM 646 O O . ASP A 1 79 ? -4.295 -0.019 -15.855 1.00 84.69 79 ASP A O 1
ATOM 650 N N . LEU A 1 80 ? -3.475 -0.601 -13.850 1.00 81.69 80 LEU A N 1
ATOM 651 C CA . LEU A 1 80 ? -2.077 -0.566 -14.275 1.00 81.69 80 LEU A CA 1
ATOM 652 C C . LEU A 1 80 ? -1.699 -1.774 -15.142 1.00 81.69 80 LEU A C 1
ATOM 654 O O . LEU A 1 80 ? -0.867 -1.636 -16.028 1.00 81.69 80 LEU A O 1
ATOM 658 N N . LEU A 1 81 ? -2.268 -2.950 -14.866 1.00 81.38 81 LEU A N 1
ATOM 659 C CA . LEU A 1 81 ? -1.933 -4.193 -15.570 1.00 81.38 81 LEU A CA 1
ATOM 660 C C . LEU A 1 81 ? -2.698 -4.382 -16.885 1.00 81.38 81 LEU A C 1
ATOM 662 O O . LEU A 1 81 ? -2.270 -5.180 -17.712 1.00 81.38 81 LEU A O 1
ATOM 666 N N . LEU A 1 82 ? -3.843 -3.714 -17.051 1.00 81.50 82 LEU A N 1
ATOM 667 C CA . LEU A 1 82 ? -4.684 -3.792 -18.253 1.00 81.50 82 LEU A CA 1
ATOM 668 C C . LEU A 1 82 ? -4.426 -2.666 -19.268 1.00 81.50 82 LEU A C 1
ATOM 670 O O . LEU A 1 82 ? -5.050 -2.665 -20.329 1.00 81.50 82 LEU A O 1
ATOM 674 N N . ARG A 1 83 ? -3.557 -1.707 -18.940 1.00 60.75 83 ARG A N 1
ATOM 675 C CA . ARG A 1 83 ? -3.044 -0.700 -19.878 1.00 60.75 83 ARG A CA 1
ATOM 676 C C . ARG A 1 83 ? -1.774 -1.195 -20.549 1.00 60.75 83 ARG A C 1
ATOM 678 O O . ARG A 1 83 ? -1.598 -0.836 -21.731 1.00 60.75 83 ARG A O 1
#